Protein AF-X1UH80-F1 (afdb_monomer_lite)

Organism: NCBI:txid412755

pLDDT: mean 83.77, std 12.21, range [44.0, 94.94]

Foldseek 3Di:
DVCCVPCPPQVVVVVVVLVVVLVVLLVVLLVCLLVVLLQVLLVCVVVVVVVVNVVSLVVSLVSLLVSLVVSLVVQLVCLVVVCVVVVDLDPSVVSNVSSVVSNVVSNLSSVLSSCNSVVVVVVSVVSVVVVVVVVVVVVVVCVPDCVVVVVVVVSVVD

Sequence (158 aa):
MILTRRLGLQQWGIYSQILWLVGIAGIFLSFG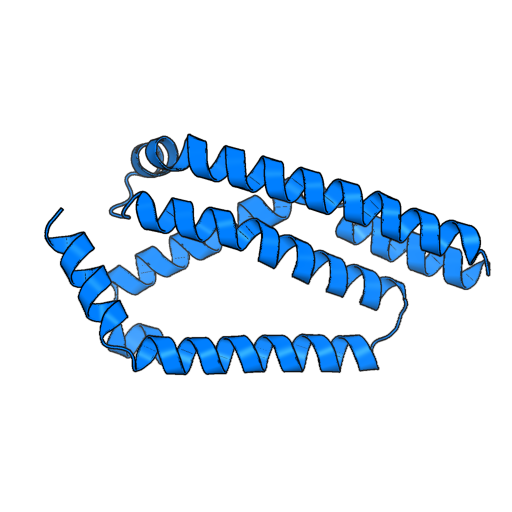LTYGTARYLAQYIGENQQSELRKTIIFTGSIQLICSIIGAIIFFSLSSSLVHWFHWHISTQLIRIAGLGIVSFSLYQFSIYVLRGLQLFKLLAAYSGIYSAAILVIAIICINWPLVELLLILTYIA

Structure (mmCIF, N/CA/C/O backbone):
data_AF-X1UH80-F1
#
_entry.id   AF-X1UH80-F1
#
loop_
_atom_site.group_PDB
_atom_site.id
_atom_site.type_symbol
_atom_site.label_atom_id
_atom_site.label_alt_id
_atom_site.label_comp_id
_atom_site.label_asym_id
_atom_site.label_entity_id
_atom_site.label_seq_id
_atom_site.pdbx_PDB_ins_code
_atom_site.Cartn_x
_atom_site.Cartn_y
_atom_site.Cartn_z
_atom_site.occupancy
_atom_site.B_iso_or_equiv
_atom_site.auth_seq_id
_atom_site.auth_comp_id
_atom_site.auth_asym_id
_atom_site.auth_atom_id
_atom_site.pdbx_PDB_model_num
ATOM 1 N N . MET A 1 1 ? 5.175 -18.439 -12.574 1.00 47.53 1 MET A N 1
ATOM 2 C CA . MET A 1 1 ? 5.645 -19.315 -13.673 1.00 47.53 1 MET A CA 1
ATOM 3 C C . MET A 1 1 ? 5.108 -18.942 -15.060 1.00 47.53 1 MET A C 1
ATOM 5 O O . MET A 1 1 ? 5.835 -19.131 -16.027 1.00 47.53 1 MET A O 1
ATOM 9 N N . ILE A 1 2 ? 3.889 -18.395 -15.199 1.00 57.44 2 ILE A N 1
ATOM 10 C CA . ILE A 1 2 ? 3.353 -17.959 -16.510 1.00 57.44 2 ILE A CA 1
ATOM 11 C C . ILE A 1 2 ? 4.105 -16.723 -17.051 1.00 57.44 2 ILE A C 1
ATOM 13 O O . ILE A 1 2 ? 4.533 -16.724 -18.200 1.00 57.44 2 ILE A O 1
ATOM 17 N N . LEU A 1 3 ? 4.365 -15.718 -16.202 1.00 54.56 3 LEU A N 1
ATOM 18 C CA . LEU A 1 3 ? 5.113 -14.497 -16.559 1.00 54.56 3 LEU A CA 1
ATOM 19 C C . LEU A 1 3 ? 6.571 -14.772 -16.972 1.00 54.56 3 LEU A C 1
ATOM 21 O O . LEU A 1 3 ? 7.028 -14.261 -17.988 1.00 54.56 3 LEU A O 1
ATOM 25 N N . THR A 1 4 ? 7.275 -15.652 -16.253 1.00 57.75 4 THR A N 1
ATOM 26 C CA . THR A 1 4 ? 8.662 -16.058 -16.560 1.00 57.75 4 THR A CA 1
ATOM 27 C C . THR A 1 4 ? 8.810 -16.763 -17.909 1.00 57.75 4 THR A C 1
ATOM 29 O O . THR A 1 4 ? 9.882 -16.715 -18.500 1.00 57.75 4 THR A O 1
ATOM 32 N N . ARG A 1 5 ? 7.747 -17.411 -18.411 1.00 59.00 5 ARG A N 1
ATOM 33 C CA . ARG A 1 5 ? 7.761 -18.094 -19.715 1.00 59.00 5 ARG A CA 1
ATOM 34 C C . ARG A 1 5 ? 7.640 -17.140 -20.906 1.00 59.00 5 ARG A C 1
ATOM 36 O O . ARG A 1 5 ? 8.076 -17.516 -21.985 1.00 59.00 5 ARG A O 1
ATOM 43 N N . ARG A 1 6 ? 7.049 -15.950 -20.732 1.00 63.56 6 ARG A N 1
ATOM 44 C CA . ARG A 1 6 ? 6.857 -14.969 -21.820 1.00 63.56 6 ARG A CA 1
ATOM 45 C C . ARG A 1 6 ? 7.820 -13.785 -21.773 1.00 63.56 6 ARG A C 1
ATOM 47 O O . ARG A 1 6 ? 8.263 -13.347 -22.821 1.00 63.56 6 ARG A O 1
ATOM 54 N N . LEU A 1 7 ? 8.155 -13.288 -20.583 1.00 63.31 7 LEU A N 1
ATOM 55 C CA . LEU A 1 7 ? 8.991 -12.091 -20.415 1.00 63.31 7 LEU A CA 1
ATOM 56 C C . LEU A 1 7 ? 10.506 -12.385 -20.540 1.00 63.31 7 LEU A C 1
ATOM 58 O O . LEU A 1 7 ? 11.334 -11.488 -20.660 1.00 63.31 7 LEU A O 1
ATOM 62 N N . GLY A 1 8 ? 10.912 -13.656 -20.506 1.00 70.25 8 GLY A N 1
ATOM 63 C CA . GLY A 1 8 ? 12.329 -14.015 -20.421 1.00 70.25 8 GLY A CA 1
ATOM 64 C C . GLY A 1 8 ? 12.957 -13.632 -19.070 1.00 70.25 8 GLY A C 1
ATOM 65 O O . GLY A 1 8 ? 12.375 -12.927 -18.241 1.00 70.25 8 GLY A O 1
ATOM 66 N N . LEU A 1 9 ? 14.164 -14.142 -18.812 1.00 73.12 9 LEU A N 1
ATOM 67 C CA . LEU A 1 9 ? 14.850 -13.992 -17.518 1.00 73.12 9 LEU A CA 1
ATOM 68 C C . LEU A 1 9 ? 15.133 -12.526 -17.148 1.00 73.12 9 LEU A C 1
ATOM 70 O O . LEU A 1 9 ? 15.008 -12.149 -15.985 1.00 73.12 9 LEU A O 1
ATOM 74 N N . GLN A 1 10 ? 15.471 -11.694 -18.133 1.00 73.25 10 GLN A N 1
ATOM 75 C CA . GLN A 1 10 ? 15.899 -10.313 -17.906 1.00 73.25 10 GLN A CA 1
ATOM 76 C C . GLN A 1 10 ? 14.746 -9.403 -17.453 1.00 73.25 10 GLN A C 1
ATOM 78 O O . GLN A 1 10 ? 14.875 -8.675 -16.471 1.00 73.25 10 GLN A O 1
ATOM 83 N N . GLN A 1 11 ? 13.585 -9.490 -18.104 1.00 72.62 11 GLN A N 1
ATOM 84 C CA . GLN A 1 11 ? 12.416 -8.669 -17.762 1.00 72.62 11 GLN A CA 1
ATOM 85 C C . GLN A 1 11 ? 11.766 -9.126 -16.448 1.00 72.62 11 GLN A C 1
ATOM 87 O O . GLN A 1 11 ? 11.259 -8.305 -15.683 1.00 72.62 11 GLN A O 1
ATOM 92 N N . TRP A 1 12 ? 11.829 -10.427 -16.139 1.00 76.38 12 TRP A N 1
ATOM 93 C CA . TRP A 1 12 ? 11.442 -10.926 -14.819 1.00 76.38 12 TRP A CA 1
ATOM 94 C C . TRP A 1 12 ? 12.323 -10.340 -13.706 1.00 76.38 12 TRP A C 1
ATOM 96 O O . TRP A 1 12 ? 11.804 -9.938 -12.663 1.00 76.38 12 TRP A O 1
ATOM 106 N N . GLY A 1 13 ? 13.634 -10.230 -13.951 1.00 79.69 13 GLY A N 1
ATOM 107 C CA . GLY A 1 13 ? 14.572 -9.557 -13.051 1.00 79.69 13 GLY A CA 1
ATOM 108 C C . GLY A 1 13 ? 14.144 -8.119 -12.752 1.00 79.69 13 GLY A C 1
ATOM 109 O O . GLY A 1 13 ? 13.946 -7.773 -11.588 1.00 79.69 13 GLY A O 1
ATOM 110 N N . ILE A 1 14 ? 13.885 -7.328 -13.796 1.00 80.25 14 ILE A N 1
ATOM 111 C CA . ILE A 1 14 ? 13.414 -5.936 -13.685 1.00 80.25 14 ILE A CA 1
ATOM 112 C C . ILE A 1 14 ? 12.118 -5.839 -12.869 1.00 80.25 14 ILE A C 1
ATOM 114 O O . ILE A 1 14 ? 12.017 -5.042 -11.936 1.00 80.25 14 ILE A O 1
ATOM 118 N N . TYR A 1 15 ? 11.130 -6.681 -13.177 1.00 80.44 15 TYR A N 1
ATOM 119 C CA . TYR A 1 15 ? 9.860 -6.701 -12.452 1.00 80.44 15 TYR A CA 1
ATOM 120 C C . TYR A 1 15 ? 10.050 -7.003 -10.958 1.00 80.44 15 TYR A C 1
ATOM 122 O O . TYR A 1 15 ? 9.491 -6.315 -10.103 1.00 80.44 15 TYR A O 1
ATOM 130 N N . SER A 1 16 ? 10.872 -8.005 -10.634 1.00 83.62 16 SER A N 1
ATOM 131 C CA . SER A 1 16 ? 11.148 -8.387 -9.246 1.00 83.62 16 SER A CA 1
ATOM 132 C C . SER A 1 16 ? 11.851 -7.277 -8.454 1.00 83.62 16 SER A C 1
ATOM 134 O O . SER A 1 16 ? 11.513 -7.052 -7.292 1.00 83.62 16 SER A O 1
ATOM 136 N N . GLN A 1 17 ? 12.761 -6.533 -9.094 1.00 84.94 17 GLN A N 1
ATOM 137 C CA . GLN A 1 17 ? 13.454 -5.392 -8.492 1.00 84.94 17 GLN A CA 1
ATOM 138 C C . GLN A 1 17 ? 12.475 -4.263 -8.163 1.00 84.94 17 GLN A C 1
ATOM 140 O O . GLN A 1 17 ? 12.488 -3.747 -7.046 1.00 84.94 17 GLN A O 1
ATOM 145 N N . ILE A 1 18 ? 11.573 -3.934 -9.095 1.00 84.56 18 ILE A N 1
ATOM 146 C CA . ILE A 1 18 ? 10.525 -2.928 -8.878 1.00 84.56 18 ILE A CA 1
ATOM 147 C C . ILE A 1 18 ? 9.603 -3.348 -7.729 1.00 84.56 18 ILE A C 1
ATOM 149 O O . ILE A 1 18 ? 9.328 -2.539 -6.845 1.00 84.56 18 ILE A O 1
ATOM 153 N N . LEU A 1 19 ? 9.151 -4.608 -7.702 1.00 84.62 19 LEU A N 1
ATOM 154 C CA . LEU A 1 19 ? 8.307 -5.116 -6.617 1.00 84.62 19 LEU A CA 1
ATOM 155 C C . LEU A 1 19 ? 8.989 -5.013 -5.254 1.00 84.62 19 LEU A C 1
ATOM 157 O O . LEU A 1 19 ? 8.361 -4.590 -4.285 1.00 84.62 19 LEU A O 1
ATOM 161 N N . TRP A 1 20 ? 10.260 -5.403 -5.174 1.00 87.94 20 TRP A N 1
ATOM 162 C CA . TRP A 1 20 ? 11.027 -5.340 -3.934 1.00 87.94 20 TRP A CA 1
ATOM 163 C C . TRP A 1 20 ? 11.146 -3.904 -3.426 1.00 87.94 20 TRP A C 1
ATOM 165 O O . TRP A 1 20 ? 10.887 -3.620 -2.257 1.00 87.94 20 TRP A O 1
ATOM 175 N N . LEU A 1 21 ? 11.456 -2.985 -4.332 1.00 87.25 21 LEU A N 1
ATOM 176 C CA . LEU A 1 21 ? 11.612 -1.573 -4.038 1.00 87.25 21 LEU A CA 1
ATOM 177 C C . LEU A 1 21 ? 10.287 -0.913 -3.610 1.00 87.25 21 LEU A C 1
ATOM 179 O O . LEU A 1 21 ? 10.266 -0.178 -2.623 1.00 87.25 21 LEU A O 1
ATOM 183 N N . VAL A 1 22 ? 9.169 -1.239 -4.268 1.00 86.31 22 VAL A N 1
ATOM 184 C CA . VAL A 1 22 ? 7.824 -0.808 -3.842 1.00 86.31 22 VAL A CA 1
ATOM 185 C C . VAL A 1 22 ? 7.471 -1.405 -2.478 1.00 86.31 22 VAL A C 1
ATOM 187 O O . VAL A 1 22 ? 6.910 -0.711 -1.632 1.00 86.31 22 VAL A O 1
ATOM 190 N N . GLY A 1 23 ? 7.823 -2.670 -2.238 1.00 85.56 23 GLY A N 1
ATOM 191 C CA . GLY A 1 23 ? 7.592 -3.351 -0.965 1.00 85.56 23 GLY A CA 1
ATOM 192 C C . GLY A 1 23 ? 8.325 -2.679 0.195 1.00 85.56 23 GLY A C 1
ATOM 193 O O . GLY A 1 23 ? 7.710 -2.374 1.216 1.00 85.56 23 GLY A O 1
ATOM 194 N N . ILE A 1 24 ? 9.614 -2.381 0.019 1.00 87.19 24 ILE A N 1
ATOM 195 C CA . ILE A 1 24 ? 10.415 -1.663 1.017 1.00 87.19 24 ILE A CA 1
ATOM 196 C C . ILE A 1 24 ? 9.858 -0.267 1.255 1.00 87.19 24 ILE A C 1
ATOM 198 O O . ILE A 1 24 ? 9.630 0.101 2.407 1.00 87.19 24 ILE A O 1
ATOM 202 N N . ALA A 1 25 ? 9.580 0.487 0.189 1.00 86.56 25 ALA A N 1
ATOM 203 C CA . ALA A 1 25 ? 8.985 1.811 0.316 1.00 86.56 25 ALA A CA 1
ATOM 204 C C . ALA A 1 25 ? 7.662 1.748 1.093 1.00 86.56 25 ALA A C 1
ATOM 206 O O . ALA A 1 25 ? 7.456 2.525 2.018 1.00 86.56 25 ALA A O 1
ATOM 207 N N . GLY A 1 26 ? 6.798 0.776 0.793 1.00 82.88 26 GLY A N 1
ATOM 208 C CA . GLY A 1 26 ? 5.535 0.575 1.503 1.00 82.88 26 GLY A CA 1
ATOM 209 C C . GLY A 1 26 ? 5.709 0.298 3.000 1.00 82.88 26 GLY A C 1
ATOM 210 O O . GLY A 1 26 ? 4.959 0.846 3.812 1.00 82.88 26 GLY A O 1
ATOM 211 N N . ILE A 1 27 ? 6.709 -0.505 3.382 1.00 84.50 27 ILE A N 1
ATOM 212 C CA . ILE A 1 27 ? 7.018 -0.795 4.792 1.00 84.50 27 ILE A CA 1
ATOM 213 C C . ILE A 1 27 ? 7.486 0.474 5.510 1.00 84.50 27 ILE A C 1
ATOM 215 O O . ILE A 1 27 ? 6.941 0.810 6.563 1.00 84.50 27 ILE A O 1
ATOM 219 N N . PHE A 1 28 ? 8.449 1.196 4.930 1.00 86.31 28 PHE A N 1
ATOM 220 C CA . PHE A 1 28 ? 8.987 2.421 5.526 1.0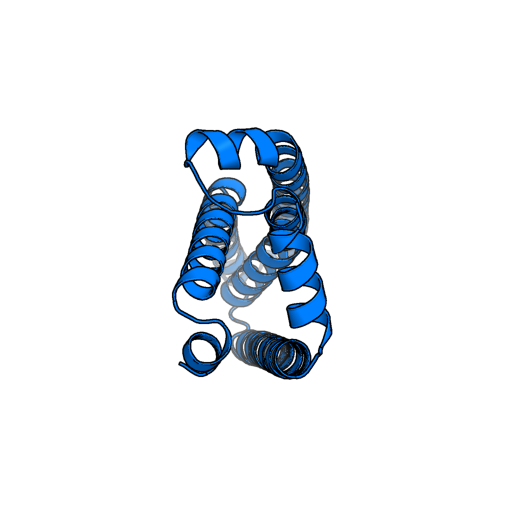0 86.31 28 PHE A CA 1
ATOM 221 C C . PHE A 1 28 ? 7.926 3.512 5.646 1.00 86.31 28 PHE A C 1
ATOM 223 O O . PHE A 1 28 ? 7.780 4.104 6.709 1.00 86.31 28 PHE A O 1
ATOM 230 N N . LEU A 1 29 ? 7.135 3.736 4.596 1.00 84.12 29 LEU A N 1
ATOM 231 C CA . LEU A 1 29 ? 6.114 4.785 4.575 1.00 84.12 29 LEU A CA 1
ATOM 232 C C . LEU A 1 29 ? 4.962 4.527 5.540 1.00 84.12 29 LEU A C 1
ATOM 234 O O . LEU A 1 29 ? 4.315 5.472 5.981 1.00 84.12 29 LEU A O 1
ATOM 238 N N . SER A 1 30 ? 4.710 3.265 5.883 1.00 80.50 30 SER A N 1
ATOM 239 C CA . SER A 1 30 ? 3.667 2.923 6.845 1.00 80.50 30 SER A CA 1
ATOM 240 C C . SER A 1 30 ? 4.107 3.131 8.296 1.00 80.50 30 SER A C 1
ATOM 242 O O . SER A 1 30 ? 3.239 3.150 9.160 1.00 80.50 30 SER A O 1
ATOM 244 N N . PHE A 1 31 ? 5.411 3.249 8.600 1.00 83.12 31 PHE A N 1
ATOM 245 C CA . PHE A 1 31 ? 5.959 3.478 9.956 1.00 83.12 31 PHE A CA 1
ATOM 246 C C . PHE A 1 31 ? 5.320 2.625 11.081 1.00 83.12 31 PHE A C 1
ATOM 248 O O . PHE A 1 31 ? 5.211 3.050 12.227 1.00 83.12 31 PHE A O 1
ATOM 255 N N . GLY A 1 32 ? 4.840 1.415 10.768 1.00 83.50 32 GLY A N 1
ATOM 256 C CA . GLY A 1 32 ? 4.108 0.568 11.720 1.00 83.50 32 GLY A CA 1
ATOM 257 C C . GLY A 1 32 ? 2.709 1.068 12.125 1.00 83.50 32 GLY A C 1
ATOM 258 O O . GLY A 1 32 ? 2.043 0.397 12.917 1.00 83.50 32 GLY A O 1
ATOM 259 N N . LEU A 1 33 ? 2.219 2.182 11.564 1.00 87.50 33 LEU A N 1
ATOM 260 C CA . LEU A 1 33 ? 0.887 2.747 11.821 1.00 87.50 33 LEU A CA 1
ATOM 261 C C . LEU A 1 33 ? -0.222 1.734 11.560 1.00 87.50 33 LEU A C 1
ATOM 263 O O . LEU A 1 33 ? -1.183 1.666 12.320 1.00 87.50 33 LEU A O 1
ATOM 267 N N . THR A 1 34 ? -0.083 0.909 10.527 1.00 87.94 34 THR A N 1
ATOM 268 C CA . THR A 1 34 ? -1.036 -0.154 10.191 1.00 87.94 34 THR A CA 1
ATOM 269 C C . THR A 1 34 ? -1.203 -1.173 11.320 1.00 87.94 34 THR A C 1
ATOM 271 O O . THR A 1 34 ? -2.330 -1.503 11.692 1.00 87.94 34 THR A O 1
ATOM 274 N N . TYR A 1 35 ? -0.101 -1.620 11.926 1.00 88.69 35 TYR A N 1
ATOM 275 C CA . TYR A 1 35 ? -0.130 -2.547 13.061 1.00 88.69 35 TYR A CA 1
ATOM 276 C C . TYR A 1 35 ? -0.663 -1.884 14.334 1.00 88.69 35 TYR A C 1
ATOM 278 O O . TYR A 1 35 ? -1.489 -2.476 15.032 1.00 88.69 35 TYR A O 1
ATOM 286 N N . GLY A 1 36 ? -0.235 -0.648 14.614 1.00 91.12 36 GLY A N 1
ATOM 287 C CA . GLY A 1 36 ? -0.738 0.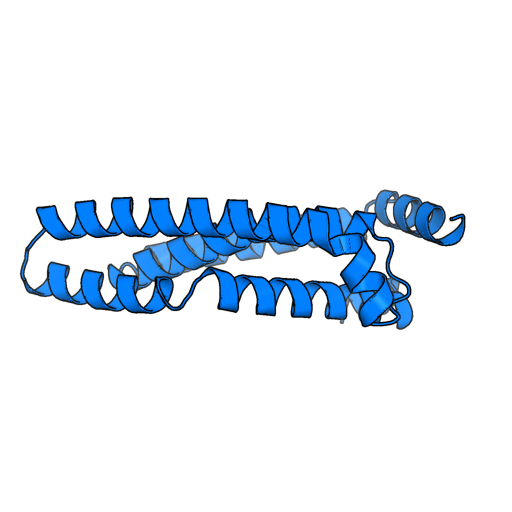127 15.749 1.00 91.12 36 GLY A CA 1
ATOM 288 C C . GLY A 1 36 ? -2.246 0.349 15.656 1.00 91.12 36 GLY A C 1
ATOM 289 O O . GLY A 1 36 ? -2.975 0.057 16.600 1.00 91.12 36 GLY A O 1
ATOM 290 N N . THR A 1 37 ? -2.727 0.763 14.483 1.00 92.06 37 THR A N 1
ATOM 291 C CA . THR A 1 37 ? -4.153 0.977 14.206 1.00 92.06 37 THR A CA 1
ATOM 292 C C . THR A 1 37 ? -4.949 -0.299 14.444 1.00 92.06 37 THR A C 1
ATOM 294 O O . THR A 1 37 ? -5.921 -0.271 15.188 1.00 92.06 37 THR A O 1
ATOM 297 N N . ALA A 1 38 ? -4.519 -1.442 13.899 1.00 93.19 38 ALA A N 1
ATOM 298 C CA . ALA A 1 38 ? -5.224 -2.707 14.106 1.00 93.19 38 ALA A CA 1
ATOM 299 C C . ALA A 1 38 ? -5.340 -3.086 15.597 1.00 93.19 38 ALA A C 1
ATOM 301 O O . ALA A 1 38 ? -6.396 -3.547 16.031 1.00 93.19 38 ALA A O 1
ATOM 302 N N . ARG A 1 39 ? -4.281 -2.851 16.387 1.00 93.56 39 ARG A N 1
ATOM 303 C CA . ARG A 1 39 ? -4.268 -3.110 17.835 1.00 93.56 39 ARG A CA 1
ATOM 304 C C . ARG A 1 39 ? -5.213 -2.182 18.601 1.00 93.56 39 ARG A C 1
ATOM 306 O O . ARG A 1 39 ? -6.015 -2.672 19.390 1.00 93.56 39 ARG A O 1
ATOM 313 N N . TYR A 1 40 ? -5.131 -0.871 18.370 1.00 93.62 40 TYR A N 1
ATOM 314 C CA . TYR A 1 40 ? -5.988 0.101 19.057 1.00 93.62 40 TYR A CA 1
ATOM 315 C C . TYR A 1 40 ? -7.460 -0.061 18.672 1.00 93.62 40 TYR A C 1
ATOM 317 O O . TYR A 1 40 ? -8.323 0.019 19.539 1.00 93.62 40 TYR A O 1
ATOM 325 N N . LEU A 1 41 ? -7.762 -0.373 17.408 1.00 93.88 41 LEU A N 1
ATOM 326 C CA . LEU A 1 41 ? -9.135 -0.663 16.990 1.00 93.88 41 LEU A CA 1
ATOM 327 C C . LEU A 1 41 ? -9.711 -1.870 17.731 1.00 93.88 41 LEU A C 1
ATOM 329 O O . LEU A 1 41 ? -10.816 -1.774 18.256 1.00 93.88 41 LEU A O 1
ATOM 333 N N . ALA A 1 42 ? -8.959 -2.968 17.834 1.00 92.38 42 ALA A N 1
ATOM 334 C CA . ALA A 1 42 ? -9.405 -4.141 18.582 1.00 92.38 42 ALA A CA 1
ATOM 335 C C . ALA A 1 42 ? -9.662 -3.817 20.068 1.00 92.38 42 ALA A C 1
ATOM 337 O O . ALA A 1 42 ? -10.634 -4.306 20.642 1.00 92.38 42 ALA A O 1
ATOM 338 N N . GLN A 1 43 ? -8.834 -2.957 20.676 1.00 93.56 43 GLN A N 1
ATOM 339 C CA . GLN A 1 43 ? -9.029 -2.489 22.052 1.00 93.56 43 GLN A CA 1
ATOM 340 C C . GLN A 1 43 ? -10.303 -1.642 22.202 1.00 93.56 43 GLN A C 1
ATOM 342 O O . GLN A 1 43 ? -11.131 -1.940 23.061 1.00 93.56 43 GLN A O 1
ATOM 347 N N . TYR A 1 44 ? -10.507 -0.634 21.347 1.00 93.50 44 TYR A N 1
ATOM 348 C CA . TYR A 1 44 ? -11.686 0.240 21.418 1.00 93.50 44 TYR A CA 1
ATOM 349 C C . TYR A 1 44 ? -13.005 -0.502 21.182 1.00 93.50 44 TYR A C 1
ATOM 351 O O . TYR A 1 44 ? -14.031 -0.117 21.745 1.00 93.50 44 TYR A O 1
ATOM 359 N N . ILE A 1 45 ? -12.986 -1.580 20.391 1.00 93.25 45 ILE A N 1
ATOM 360 C CA . ILE A 1 45 ? -14.136 -2.482 20.243 1.00 93.25 45 ILE A CA 1
ATOM 361 C C . ILE A 1 45 ? -14.439 -3.187 21.565 1.00 93.25 45 ILE A C 1
ATOM 363 O O . ILE A 1 45 ? -15.595 -3.210 21.980 1.00 93.25 45 ILE A O 1
ATOM 367 N N . GLY A 1 46 ? -13.418 -3.724 22.242 1.00 92.25 46 GLY A N 1
ATOM 368 C CA . GLY A 1 46 ? -13.581 -4.383 23.542 1.00 92.25 46 GLY A CA 1
ATOM 369 C C . GLY A 1 46 ? -14.097 -3.444 24.638 1.00 92.25 46 GLY A C 1
ATOM 370 O O . GLY A 1 46 ? -14.869 -3.864 25.495 1.00 92.25 46 GLY A O 1
ATOM 371 N N . GLU A 1 47 ? -13.722 -2.165 24.577 1.00 94.56 47 GLU A N 1
ATOM 372 C CA . GLU A 1 47 ? -14.136 -1.126 25.531 1.00 94.56 47 GLU A CA 1
ATOM 373 C C . GLU A 1 47 ? -15.447 -0.406 25.139 1.00 94.56 47 GLU A C 1
ATOM 375 O O . GLU A 1 47 ? -15.876 0.509 25.840 1.00 94.56 47 GLU A O 1
ATOM 380 N N . ASN A 1 48 ? -16.106 -0.795 24.037 1.00 91.62 48 ASN A N 1
ATOM 381 C CA . ASN A 1 48 ? -17.321 -0.157 23.496 1.00 91.62 48 ASN A CA 1
ATOM 382 C C . ASN A 1 48 ? -17.194 1.357 23.198 1.00 91.62 48 ASN A C 1
ATOM 384 O O . ASN A 1 48 ? -18.193 2.079 23.129 1.00 91.62 48 ASN A O 1
ATOM 388 N N . GLN A 1 49 ? -15.982 1.857 22.943 1.00 93.88 49 GLN A N 1
ATOM 389 C CA . GLN A 1 49 ? -15.714 3.274 22.659 1.00 93.88 49 GLN A CA 1
ATOM 390 C C . GLN A 1 49 ? -15.848 3.595 21.161 1.00 93.88 49 GLN A C 1
ATOM 392 O O . GLN A 1 49 ? -14.881 3.907 20.463 1.00 93.88 49 GLN A O 1
ATOM 397 N N . GLN A 1 50 ? -17.079 3.541 20.648 1.00 90.12 50 GLN A N 1
ATOM 398 C CA . GLN A 1 50 ? -17.373 3.739 19.218 1.00 90.12 50 GLN A CA 1
ATOM 399 C C . GLN A 1 50 ? -16.938 5.118 18.679 1.00 90.12 50 GLN A C 1
ATOM 401 O O . GLN A 1 50 ? -16.563 5.243 17.510 1.00 90.12 50 GLN A O 1
ATOM 406 N N . SER A 1 51 ? -16.963 6.161 19.518 1.00 92.50 51 SER A N 1
ATOM 407 C CA . SER A 1 51 ? -16.522 7.506 19.127 1.00 92.50 51 SER A CA 1
ATOM 408 C C . SER A 1 51 ? -15.025 7.558 18.833 1.00 92.50 51 SER A C 1
ATOM 410 O O . SER A 1 51 ? -14.619 8.140 17.826 1.00 92.50 51 SER A O 1
ATOM 412 N N . GLU A 1 52 ? -14.214 6.933 19.686 1.00 92.69 52 GLU A N 1
ATOM 413 C CA . GLU A 1 52 ? -12.758 6.916 19.548 1.00 92.69 52 GLU A CA 1
ATOM 414 C C . GLU A 1 52 ? -12.339 6.029 18.381 1.00 92.69 52 GLU A C 1
ATOM 416 O O . GLU A 1 52 ? -11.523 6.447 17.565 1.00 92.69 52 GLU A O 1
ATOM 421 N N . LEU A 1 53 ? -13.016 4.895 18.185 1.00 92.31 53 LEU A N 1
ATOM 422 C CA . LEU A 1 53 ? -12.808 4.022 17.033 1.00 92.31 53 LEU A CA 1
ATOM 423 C C . LEU A 1 53 ? -12.887 4.781 15.699 1.00 92.31 53 LEU A C 1
ATOM 425 O O . LEU A 1 53 ? -11.966 4.711 14.881 1.00 92.31 53 LEU A O 1
ATOM 429 N N . ARG A 1 54 ? -13.958 5.556 15.477 1.00 92.75 54 ARG A N 1
ATOM 430 C CA . ARG A 1 54 ? -14.129 6.314 14.226 1.00 92.75 54 ARG A CA 1
ATOM 431 C C . ARG A 1 54 ? -13.069 7.405 14.072 1.00 92.75 54 ARG A C 1
ATOM 433 O O . ARG A 1 54 ? -12.550 7.589 12.970 1.00 92.75 54 ARG A O 1
ATOM 440 N N . LYS A 1 55 ? -12.735 8.111 15.157 1.00 94.00 55 LYS A N 1
ATOM 441 C CA . LYS A 1 55 ? -11.682 9.139 15.150 1.00 94.00 55 LYS A CA 1
ATOM 442 C C . LYS A 1 55 ? -10.327 8.532 14.801 1.00 94.00 55 LYS A C 1
ATOM 444 O O . LYS A 1 55 ? -9.640 9.072 13.938 1.00 94.00 55 LYS A O 1
ATOM 449 N N . THR A 1 56 ? -9.974 7.391 15.392 1.00 94.06 56 THR A N 1
ATOM 450 C CA . THR A 1 56 ? -8.715 6.694 15.115 1.00 94.06 56 THR A CA 1
ATOM 451 C C . THR A 1 56 ? -8.627 6.269 13.655 1.00 94.06 56 THR A C 1
ATOM 453 O O . THR A 1 56 ? -7.600 6.527 13.033 1.00 94.06 56 THR A O 1
ATOM 456 N N . ILE A 1 57 ? -9.684 5.690 13.069 1.00 94.19 57 ILE A N 1
ATOM 457 C CA . ILE A 1 57 ? -9.684 5.292 11.646 1.00 94.19 57 ILE A CA 1
ATOM 458 C C . ILE A 1 57 ? -9.448 6.502 10.736 1.00 94.19 57 ILE A C 1
ATOM 460 O O . ILE A 1 57 ? -8.603 6.444 9.845 1.00 94.19 57 ILE A O 1
ATOM 464 N N . ILE A 1 58 ? -10.171 7.605 10.958 1.00 94.94 58 ILE A N 1
ATOM 465 C CA . ILE A 1 58 ? -10.055 8.807 10.118 1.00 94.94 58 ILE A CA 1
ATOM 466 C C . ILE A 1 58 ? -8.671 9.443 10.269 1.00 94.94 58 ILE A C 1
ATOM 468 O O . ILE A 1 58 ? -8.047 9.805 9.272 1.00 94.94 58 ILE A O 1
ATOM 472 N N . PHE A 1 59 ? -8.174 9.556 11.501 1.00 94.81 59 PHE A N 1
ATOM 473 C CA . PHE A 1 59 ? -6.879 10.163 11.793 1.00 94.81 59 PHE A CA 1
ATOM 474 C C . PHE A 1 59 ? -5.725 9.349 11.200 1.00 94.81 59 PHE A C 1
ATOM 476 O O . PHE A 1 59 ? -4.924 9.875 10.428 1.00 94.81 59 PHE A O 1
ATOM 483 N N . THR A 1 60 ? -5.677 8.048 11.494 1.00 94.25 60 THR A N 1
ATOM 484 C CA . THR A 1 60 ? -4.629 7.147 10.988 1.00 94.25 60 THR A CA 1
ATOM 485 C C . THR A 1 60 ? -4.699 6.997 9.472 1.00 94.25 60 THR A C 1
ATOM 487 O O . THR A 1 60 ? -3.661 7.026 8.817 1.00 94.25 60 THR A O 1
ATOM 490 N N . GLY A 1 61 ? -5.902 6.937 8.894 1.00 93.12 61 GLY A N 1
ATOM 491 C CA . GLY A 1 61 ? -6.091 6.900 7.446 1.00 93.12 61 GLY A CA 1
ATOM 492 C C . GLY A 1 61 ? -5.630 8.182 6.752 1.00 93.12 61 GLY A C 1
ATOM 493 O O . GLY A 1 61 ? -4.982 8.111 5.711 1.00 93.12 61 GLY A O 1
ATOM 494 N N . SER A 1 62 ? -5.890 9.350 7.347 1.00 94.44 62 SER A N 1
ATOM 495 C CA . SER A 1 62 ? -5.417 10.636 6.812 1.00 94.44 62 SER A CA 1
ATOM 496 C C . SER A 1 62 ? -3.893 10.730 6.849 1.00 94.44 62 SER A C 1
ATOM 498 O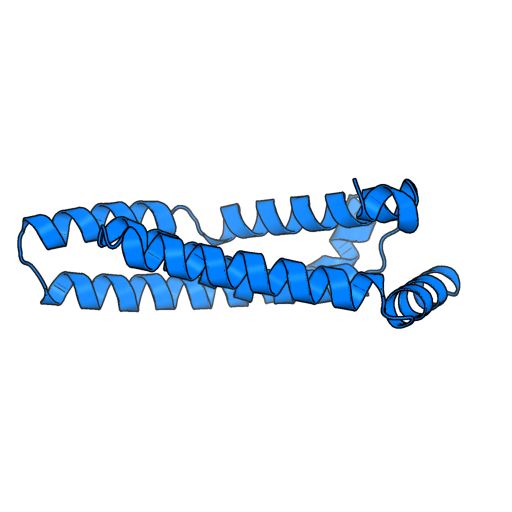 O . SER A 1 62 ? -3.282 11.111 5.852 1.00 94.44 62 SER A O 1
ATOM 500 N N . ILE A 1 63 ? -3.268 10.324 7.960 1.00 93.75 63 ILE A N 1
ATOM 501 C CA . ILE A 1 63 ? -1.804 10.272 8.067 1.00 93.75 63 ILE A CA 1
ATOM 502 C C . ILE A 1 63 ? -1.232 9.301 7.037 1.00 93.75 63 ILE A C 1
ATOM 504 O O . ILE A 1 63 ? -0.326 9.675 6.302 1.00 93.75 63 ILE A O 1
ATOM 508 N N . GLN A 1 64 ? -1.786 8.090 6.926 1.00 92.94 64 GLN A N 1
ATOM 509 C CA . GLN A 1 64 ? -1.324 7.099 5.956 1.00 92.94 64 GLN A CA 1
ATOM 510 C C . GLN A 1 64 ? -1.413 7.631 4.521 1.00 92.94 64 GLN A C 1
ATOM 512 O O . GLN A 1 64 ? -0.491 7.433 3.730 1.00 92.94 64 GLN A O 1
ATOM 517 N N . LEU A 1 65 ? -2.502 8.325 4.182 1.00 92.75 65 LEU A N 1
ATOM 518 C CA . LEU A 1 65 ? -2.686 8.928 2.867 1.00 92.75 65 LEU A CA 1
ATOM 519 C C . LEU A 1 65 ? -1.627 10.005 2.609 1.00 92.75 65 LEU A C 1
ATOM 521 O O . LEU A 1 65 ? -0.944 9.942 1.587 1.00 92.75 65 LEU A O 1
ATOM 525 N N . ILE A 1 66 ? -1.415 10.924 3.554 1.00 94.19 66 ILE A N 1
ATOM 526 C CA . ILE A 1 66 ? -0.380 11.964 3.458 1.00 94.19 66 ILE A CA 1
ATOM 527 C C . ILE A 1 66 ? 1.012 11.333 3.312 1.00 94.19 66 ILE A C 1
ATOM 529 O O . ILE A 1 66 ? 1.738 11.669 2.378 1.00 94.19 66 ILE A O 1
ATOM 533 N N . CYS A 1 67 ? 1.364 10.369 4.167 1.00 92.19 67 CYS A N 1
ATOM 534 C CA . CYS A 1 67 ? 2.631 9.639 4.101 1.00 92.19 67 CYS A CA 1
ATOM 535 C C . CYS A 1 67 ? 2.805 8.926 2.758 1.00 92.19 67 CYS A C 1
ATOM 537 O O . CYS A 1 67 ? 3.891 8.955 2.187 1.00 92.19 67 CYS A O 1
ATOM 539 N N . SER A 1 68 ? 1.744 8.327 2.216 1.00 91.81 68 SER A N 1
ATOM 540 C CA . SER A 1 68 ? 1.807 7.641 0.926 1.00 91.81 68 SER A CA 1
ATOM 541 C C . SER A 1 68 ? 2.011 8.598 -0.250 1.00 91.81 68 SER A C 1
ATOM 543 O O . SER A 1 68 ? 2.800 8.291 -1.141 1.00 91.81 68 SER A O 1
ATOM 545 N N . ILE A 1 69 ? 1.378 9.778 -0.232 1.00 93.25 69 ILE A N 1
ATOM 546 C CA . ILE A 1 69 ? 1.565 10.818 -1.253 1.00 93.25 69 ILE A CA 1
ATOM 547 C C . ILE A 1 69 ? 2.981 11.386 -1.173 1.00 93.25 69 ILE A C 1
ATOM 549 O O . ILE A 1 69 ? 3.670 11.453 -2.189 1.00 93.25 69 ILE A O 1
ATOM 553 N N . ILE A 1 70 ? 3.442 11.744 0.029 1.00 92.94 70 ILE A N 1
ATOM 554 C CA . ILE A 1 70 ? 4.815 12.215 0.252 1.00 92.94 70 ILE A CA 1
ATOM 555 C C . ILE A 1 70 ? 5.807 11.154 -0.226 1.00 92.94 70 ILE A C 1
ATOM 557 O O . ILE A 1 70 ? 6.739 11.461 -0.965 1.00 92.94 70 ILE A O 1
ATOM 561 N N . GLY A 1 71 ? 5.567 9.894 0.131 1.00 90.94 71 GLY A N 1
ATOM 562 C CA . GLY A 1 71 ? 6.365 8.765 -0.311 1.00 90.94 71 GLY A CA 1
ATOM 563 C C . GLY A 1 71 ? 6.431 8.638 -1.824 1.00 90.94 71 GLY A C 1
ATOM 564 O O . GLY A 1 71 ? 7.523 8.503 -2.361 1.00 90.94 71 GLY A O 1
ATOM 565 N N . ALA A 1 72 ? 5.299 8.755 -2.518 1.00 92.00 72 ALA A N 1
ATOM 566 C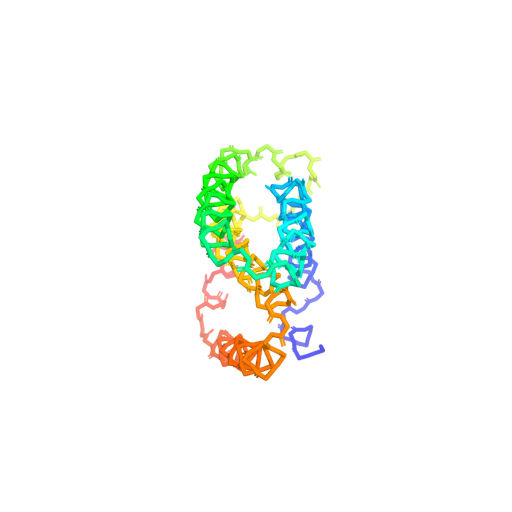 CA . ALA A 1 72 ? 5.252 8.731 -3.976 1.00 92.00 72 ALA A CA 1
ATOM 567 C C . ALA A 1 72 ? 6.006 9.912 -4.612 1.00 92.00 72 ALA A C 1
ATOM 569 O O . ALA A 1 72 ? 6.728 9.708 -5.585 1.00 92.00 72 ALA A O 1
ATOM 570 N N . ILE A 1 73 ? 5.906 11.124 -4.051 1.00 93.00 73 ILE A N 1
ATOM 571 C CA . ILE A 1 73 ? 6.643 12.313 -4.523 1.00 93.00 73 ILE A CA 1
ATOM 572 C C . ILE A 1 73 ? 8.155 12.130 -4.347 1.00 93.00 73 ILE A C 1
ATOM 574 O O . ILE A 1 73 ? 8.929 12.427 -5.262 1.00 93.00 73 ILE A O 1
ATOM 578 N N . ILE A 1 74 ? 8.575 11.612 -3.189 1.00 91.62 74 ILE A N 1
ATOM 579 C CA . ILE A 1 74 ? 9.975 11.280 -2.905 1.00 91.62 74 ILE A CA 1
ATOM 580 C C . ILE A 1 74 ? 10.458 10.223 -3.901 1.00 91.62 74 ILE A C 1
ATOM 582 O O . ILE A 1 74 ? 11.509 10.394 -4.517 1.00 91.62 74 ILE A O 1
ATOM 586 N N . PHE A 1 75 ? 9.660 9.176 -4.125 1.00 89.69 75 PHE A N 1
ATOM 587 C CA . PHE A 1 75 ? 9.972 8.107 -5.070 1.00 89.69 75 PHE A CA 1
ATOM 588 C C . PHE A 1 75 ? 10.127 8.614 -6.504 1.00 89.69 75 PHE A C 1
ATOM 590 O O . PHE A 1 75 ? 11.057 8.244 -7.220 1.00 89.69 75 PHE A O 1
ATOM 597 N N . PHE A 1 76 ? 9.219 9.493 -6.920 1.00 90.31 76 PHE A N 1
ATOM 598 C CA . PHE A 1 76 ? 9.229 10.099 -8.240 1.00 90.31 76 PHE A CA 1
ATOM 599 C C . PHE A 1 76 ? 10.467 10.980 -8.435 1.00 90.31 76 PHE A C 1
ATOM 601 O O . PHE A 1 76 ? 11.153 10.860 -9.453 1.00 90.31 76 PHE A O 1
ATOM 608 N N . SER A 1 77 ? 10.795 11.811 -7.445 1.00 91.56 77 SER A N 1
ATOM 609 C CA . SER A 1 77 ? 11.955 12.711 -7.482 1.00 91.56 77 SER A CA 1
ATOM 610 C C . SER A 1 77 ? 13.285 11.953 -7.460 1.00 91.56 77 SER A C 1
ATOM 612 O O . SER A 1 77 ? 14.195 12.282 -8.214 1.00 91.56 77 SER A O 1
ATOM 614 N N . LEU A 1 78 ? 13.384 10.892 -6.653 1.00 91.62 78 LEU A N 1
ATOM 615 C CA . LEU A 1 78 ? 14.588 10.062 -6.539 1.00 91.62 78 LEU A CA 1
ATOM 616 C C . LEU A 1 78 ? 14.711 9.001 -7.637 1.00 91.62 78 LEU A C 1
ATOM 618 O O . LEU A 1 78 ? 15.723 8.307 -7.679 1.00 91.62 78 LEU A O 1
ATOM 622 N N . SER A 1 79 ? 13.724 8.866 -8.529 1.00 89.12 79 SER A N 1
ATOM 623 C CA . SER A 1 79 ? 13.698 7.809 -9.549 1.00 89.12 79 SER A CA 1
ATOM 624 C C . SER A 1 79 ? 14.998 7.722 -10.357 1.00 89.12 79 SER A C 1
ATOM 626 O O . SER A 1 79 ? 15.558 6.637 -10.478 1.00 89.12 79 SER A O 1
ATOM 628 N N . SER A 1 80 ? 15.531 8.849 -10.836 1.00 88.00 80 SER A N 1
ATOM 629 C CA . SER A 1 80 ? 16.793 8.881 -11.590 1.00 88.00 80 SER A CA 1
ATOM 630 C C . SER A 1 80 ? 18.004 8.489 -10.734 1.00 88.00 80 SER A C 1
ATOM 632 O O . SER A 1 80 ? 18.864 7.732 -11.181 1.00 88.00 80 SER A O 1
ATOM 634 N N . SER A 1 81 ? 18.064 8.969 -9.488 1.00 90.62 81 SER A N 1
ATOM 635 C CA . SER A 1 81 ? 19.154 8.656 -8.557 1.00 90.62 81 SER A CA 1
ATOM 636 C C . SER A 1 81 ? 19.155 7.183 -8.153 1.00 90.62 81 SER A C 1
ATOM 638 O O . SER A 1 81 ? 20.219 6.588 -8.028 1.00 90.62 81 SER A O 1
ATOM 640 N N . LEU A 1 82 ? 17.973 6.579 -7.993 1.00 85.88 82 LEU A N 1
ATOM 641 C CA . LEU A 1 82 ? 17.823 5.158 -7.685 1.00 85.88 82 LEU A CA 1
ATOM 642 C C . LEU A 1 82 ? 18.350 4.278 -8.824 1.00 85.88 82 LEU A C 1
ATOM 644 O O . LEU A 1 82 ? 19.094 3.340 -8.554 1.00 85.88 82 LEU A O 1
ATOM 648 N N . VAL A 1 83 ? 18.037 4.604 -10.086 1.00 86.62 83 VAL A N 1
ATOM 649 C CA . VAL A 1 83 ? 18.581 3.872 -11.249 1.00 86.62 83 VAL A CA 1
ATOM 650 C C . VAL A 1 83 ? 20.109 3.891 -11.237 1.00 86.62 83 VAL A C 1
ATOM 652 O O . VAL A 1 83 ? 20.739 2.846 -11.393 1.00 86.62 83 VAL A O 1
ATOM 655 N N . HIS A 1 84 ? 20.700 5.066 -10.999 1.00 87.31 84 HIS A N 1
ATOM 656 C CA . HIS A 1 84 ? 22.151 5.230 -10.984 1.00 87.31 84 HIS A CA 1
ATOM 657 C C . HIS A 1 84 ? 22.810 4.517 -9.796 1.00 87.31 84 HIS A C 1
ATOM 659 O O . HIS A 1 84 ? 23.827 3.852 -9.958 1.00 87.31 84 HIS A O 1
ATOM 665 N N . TRP A 1 85 ? 22.236 4.621 -8.595 1.00 87.19 85 TRP A N 1
ATOM 666 C CA . TRP A 1 85 ? 22.831 4.042 -7.390 1.00 87.19 85 TRP A CA 1
ATOM 667 C C . TRP A 1 85 ? 22.837 2.511 -7.421 1.00 87.19 85 TRP A C 1
ATOM 669 O O . TRP A 1 85 ? 23.830 1.880 -7.056 1.00 87.19 85 TRP A O 1
ATOM 679 N N . PHE A 1 86 ? 21.755 1.913 -7.921 1.00 81.44 86 PHE A N 1
ATOM 680 C CA . PHE A 1 86 ? 21.624 0.464 -8.022 1.00 81.44 86 PHE A CA 1
ATOM 681 C C . PHE A 1 86 ? 22.166 -0.126 -9.336 1.00 81.44 86 PHE A C 1
ATOM 683 O O . PHE A 1 86 ? 22.120 -1.344 -9.507 1.00 81.44 86 PHE A O 1
ATOM 690 N N . HIS A 1 87 ? 22.706 0.706 -10.238 1.00 82.25 87 HIS A N 1
ATOM 691 C CA . HIS A 1 87 ? 23.224 0.299 -11.553 1.00 82.25 87 HIS A CA 1
ATOM 692 C C . HIS A 1 87 ? 22.217 -0.551 -12.347 1.00 82.25 87 HIS A C 1
ATOM 694 O O . HIS A 1 87 ? 22.558 -1.562 -12.960 1.00 82.25 87 HIS A O 1
ATOM 700 N N . TRP A 1 88 ? 20.940 -0.172 -12.292 1.00 80.19 88 TRP A N 1
ATOM 701 C CA . TRP A 1 88 ? 19.867 -0.945 -12.906 1.00 80.19 88 TRP A CA 1
ATOM 702 C C . TRP A 1 88 ? 19.642 -0.554 -14.365 1.00 80.19 88 TRP A C 1
ATOM 704 O O . TRP A 1 88 ? 19.532 0.621 -14.697 1.00 80.19 88 TRP A O 1
ATOM 714 N N . HIS A 1 89 ? 19.443 -1.549 -15.231 1.00 78.00 89 HIS A N 1
ATOM 715 C CA . HIS A 1 89 ? 18.995 -1.352 -16.617 1.00 78.00 89 HIS A CA 1
ATOM 716 C C . HIS A 1 89 ? 17.468 -1.171 -16.699 1.00 78.00 89 HIS A C 1
ATOM 718 O O . HIS A 1 89 ? 16.793 -1.809 -17.505 1.00 78.00 89 HIS A O 1
ATOM 724 N N . ILE A 1 90 ? 16.901 -0.356 -15.807 1.00 78.25 90 ILE A N 1
ATOM 725 C CA . ILE A 1 90 ? 15.461 -0.096 -15.735 1.00 78.25 90 ILE A CA 1
ATOM 726 C C . ILE A 1 90 ? 15.203 1.325 -16.216 1.00 78.25 90 ILE A C 1
ATOM 728 O O . ILE A 1 90 ? 15.822 2.270 -15.735 1.00 78.25 90 ILE A O 1
ATOM 732 N N . SER A 1 91 ? 14.230 1.488 -17.114 1.00 82.62 91 SER A N 1
ATOM 733 C CA . SER A 1 91 ? 13.762 2.817 -17.508 1.00 82.62 91 SER A CA 1
ATOM 734 C C . SER A 1 91 ? 13.222 3.585 -16.299 1.00 82.62 91 SER A C 1
ATOM 736 O O . SER A 1 91 ? 12.317 3.123 -15.597 1.00 82.62 91 SER A O 1
ATOM 738 N N . THR A 1 92 ? 13.715 4.806 -16.095 1.00 85.19 92 THR A N 1
ATOM 739 C CA . THR A 1 92 ? 13.260 5.724 -15.038 1.00 85.19 92 THR A CA 1
ATOM 740 C C . THR A 1 92 ? 11.742 5.932 -15.059 1.00 85.19 92 THR A C 1
ATOM 742 O O . THR A 1 92 ? 11.120 6.137 -14.016 1.00 85.19 92 THR A O 1
ATOM 745 N N . GLN A 1 93 ? 11.113 5.836 -16.236 1.00 83.81 93 GLN A N 1
ATOM 746 C CA . GLN A 1 93 ? 9.661 5.949 -16.386 1.00 83.81 93 GLN A CA 1
ATOM 747 C C . GLN A 1 93 ? 8.915 4.822 -15.658 1.00 83.81 93 GLN A C 1
ATOM 749 O O . GLN A 1 93 ? 7.912 5.090 -14.997 1.00 83.81 93 GLN A O 1
ATOM 754 N N . LEU A 1 94 ? 9.425 3.587 -15.701 1.00 83.19 94 LEU A N 1
ATOM 755 C CA . LEU A 1 94 ? 8.816 2.448 -15.004 1.00 83.19 94 LEU A CA 1
ATOM 756 C C . LEU A 1 94 ? 8.854 2.637 -13.488 1.00 83.19 94 LEU A C 1
ATOM 758 O O . LEU A 1 94 ? 7.872 2.352 -12.808 1.00 83.19 94 LEU A O 1
ATOM 762 N N . ILE A 1 95 ? 9.951 3.185 -12.961 1.00 85.69 95 ILE A N 1
ATOM 763 C CA . ILE A 1 95 ? 10.081 3.487 -11.530 1.00 85.69 95 ILE A CA 1
ATOM 764 C C . ILE A 1 95 ? 9.097 4.584 -11.109 1.00 85.69 95 ILE A C 1
ATOM 766 O O . ILE A 1 95 ? 8.472 4.485 -10.055 1.00 85.69 95 ILE A O 1
ATOM 770 N N . ARG A 1 96 ? 8.897 5.608 -11.945 1.00 87.69 96 ARG A N 1
ATOM 771 C CA . ARG A 1 96 ? 7.904 6.665 -11.690 1.00 87.69 96 ARG A CA 1
ATOM 772 C C . ARG A 1 96 ? 6.475 6.122 -11.667 1.00 87.69 96 ARG A C 1
ATOM 774 O O . ARG A 1 96 ? 5.715 6.466 -10.766 1.00 87.69 96 ARG A O 1
ATOM 781 N N . ILE A 1 97 ? 6.129 5.243 -12.611 1.00 85.44 97 ILE A N 1
ATOM 782 C CA . ILE A 1 97 ? 4.824 4.561 -12.643 1.00 85.44 97 ILE A CA 1
ATOM 783 C C . ILE A 1 97 ? 4.657 3.677 -11.399 1.00 85.44 97 ILE A C 1
ATOM 785 O O . ILE A 1 97 ? 3.610 3.711 -10.753 1.00 85.44 97 ILE A O 1
ATOM 789 N N . ALA A 1 98 ? 5.699 2.941 -11.009 1.00 84.69 98 ALA A N 1
ATOM 790 C CA . ALA A 1 98 ? 5.692 2.138 -9.789 1.00 84.69 98 ALA A CA 1
ATOM 791 C C . ALA A 1 98 ? 5.488 2.995 -8.527 1.00 84.69 98 ALA A C 1
ATOM 793 O O . ALA A 1 98 ? 4.759 2.589 -7.624 1.00 84.69 98 ALA A O 1
ATOM 794 N N . GLY A 1 99 ? 6.052 4.208 -8.499 1.00 86.31 99 GLY A N 1
ATOM 795 C CA . GLY A 1 99 ? 5.848 5.190 -7.434 1.00 86.31 99 GLY A CA 1
ATOM 796 C C . GLY A 1 99 ? 4.380 5.576 -7.230 1.00 86.31 99 GLY A C 1
ATOM 797 O O . GLY A 1 99 ? 3.924 5.668 -6.094 1.00 86.31 99 GLY A O 1
ATOM 798 N N . LEU A 1 100 ? 3.598 5.713 -8.306 1.00 85.81 100 LEU A N 1
ATOM 799 C CA . LEU A 1 100 ? 2.146 5.937 -8.206 1.00 85.81 100 LEU A CA 1
ATOM 800 C C . LEU A 1 100 ? 1.421 4.722 -7.606 1.00 85.81 100 LEU A C 1
ATOM 802 O O . LEU A 1 100 ? 0.462 4.866 -6.842 1.00 85.81 100 LEU A O 1
ATOM 806 N N . GLY A 1 101 ? 1.917 3.519 -7.902 1.00 86.31 101 GLY A N 1
ATOM 807 C CA . GLY A 1 101 ? 1.425 2.269 -7.325 1.00 86.31 101 GLY A CA 1
ATOM 808 C C . GLY A 1 101 ? 1.569 2.199 -5.802 1.00 86.31 101 GLY A C 1
ATOM 809 O O . GLY A 1 101 ? 0.734 1.573 -5.149 1.00 86.31 101 GLY A O 1
ATOM 810 N N . ILE A 1 102 ? 2.559 2.889 -5.220 1.00 88.00 102 ILE A N 1
ATOM 811 C CA . ILE A 1 102 ? 2.790 2.927 -3.766 1.00 88.00 102 ILE A CA 1
ATOM 812 C C . ILE A 1 102 ? 1.569 3.480 -3.028 1.00 88.00 102 ILE A C 1
ATOM 814 O O . ILE A 1 102 ? 1.179 2.919 -2.006 1.00 88.00 102 ILE A O 1
ATOM 818 N N . VAL A 1 103 ? 0.928 4.534 -3.546 1.00 90.25 103 VAL A N 1
ATOM 819 C CA . VAL A 1 103 ? -0.262 5.136 -2.916 1.00 90.25 103 VAL A CA 1
ATOM 820 C C . VAL A 1 103 ? -1.400 4.122 -2.852 1.00 90.25 103 VAL A C 1
ATOM 822 O O . VAL A 1 103 ? -1.958 3.865 -1.786 1.00 90.25 103 VAL A O 1
ATOM 825 N N . SER A 1 104 ? -1.695 3.486 -3.987 1.00 88.31 104 SER A N 1
ATOM 826 C CA . SER A 1 104 ? -2.765 2.488 -4.085 1.00 88.31 104 SER A CA 1
ATOM 827 C C . SER A 1 104 ? -2.485 1.270 -3.202 1.00 88.31 104 SER A C 1
ATOM 829 O O . SER A 1 104 ? -3.370 0.796 -2.491 1.00 88.31 104 SER A O 1
ATOM 831 N N . PHE A 1 105 ? -1.241 0.785 -3.202 1.00 87.62 105 PHE A N 1
ATOM 832 C CA . PHE A 1 105 ? -0.824 -0.351 -2.385 1.00 87.62 105 PHE A CA 1
ATOM 833 C C . PHE A 1 105 ? -0.881 -0.039 -0.885 1.00 87.62 105 PHE A C 1
ATOM 835 O O . PHE A 1 105 ? -1.365 -0.852 -0.101 1.00 87.62 105 PHE A O 1
ATOM 842 N N . SER A 1 106 ? -0.437 1.154 -0.489 1.00 89.38 106 SER A N 1
ATOM 843 C CA . SER A 1 106 ? -0.484 1.645 0.888 1.00 89.38 106 SER A CA 1
ATOM 844 C C . SER A 1 106 ? -1.917 1.708 1.425 1.00 89.38 106 SER A C 1
ATOM 846 O O . SER A 1 106 ? -2.199 1.196 2.509 1.00 89.38 106 SER A O 1
ATOM 848 N N . LEU A 1 107 ? -2.842 2.273 0.642 1.00 89.19 107 LEU A N 1
ATOM 849 C CA . LEU A 1 107 ? -4.256 2.350 1.011 1.00 89.19 107 LEU A CA 1
ATOM 850 C C . LEU A 1 107 ? -4.895 0.962 1.114 1.00 89.19 107 LEU A C 1
ATOM 852 O O . LEU A 1 107 ? -5.584 0.684 2.092 1.00 89.19 107 LEU A O 1
ATOM 856 N N . TYR A 1 108 ? -4.610 0.072 0.160 1.00 90.25 108 TYR A N 1
ATOM 857 C CA . TYR A 1 108 ? -5.065 -1.320 0.201 1.00 90.25 108 TYR A CA 1
ATOM 858 C C . TYR A 1 108 ? -4.601 -2.041 1.476 1.00 90.25 108 TYR A C 1
ATOM 860 O O . TYR A 1 108 ? -5.409 -2.663 2.172 1.00 90.25 108 TYR A O 1
ATOM 868 N N . GLN A 1 109 ? -3.312 -1.920 1.817 1.00 90.38 109 GLN A N 1
ATOM 869 C CA . GLN A 1 109 ? -2.762 -2.484 3.050 1.00 90.38 109 GLN A CA 1
ATOM 870 C C . GLN A 1 109 ? -3.477 -1.907 4.272 1.00 90.38 109 GLN A C 1
ATOM 872 O O . GLN A 1 109 ? -3.964 -2.662 5.111 1.00 90.38 109 GLN A O 1
ATOM 877 N N . PHE A 1 110 ? -3.612 -0.583 4.358 1.00 92.00 110 PHE A N 1
ATOM 878 C CA . PHE A 1 110 ? -4.313 0.064 5.464 1.00 92.00 110 PHE A CA 1
ATOM 879 C C . PHE A 1 110 ? -5.751 -0.442 5.626 1.00 92.00 110 PHE A C 1
ATOM 881 O O . PHE A 1 110 ? -6.132 -0.824 6.731 1.00 92.00 110 PHE A O 1
ATOM 888 N N . SER A 1 111 ? -6.524 -0.545 4.540 1.00 92.06 111 SER A N 1
ATOM 889 C CA . SER A 1 111 ? -7.882 -1.101 4.574 1.00 92.06 111 SER A CA 1
ATOM 890 C C . SER A 1 111 ? -7.911 -2.529 5.124 1.00 92.06 111 SER A C 1
ATOM 892 O O . SER A 1 111 ? -8.753 -2.842 5.964 1.00 92.06 111 SER A O 1
ATOM 894 N N . ILE A 1 112 ? -6.964 -3.382 4.725 1.00 92.50 112 ILE A N 1
ATOM 895 C CA . ILE A 1 112 ? -6.824 -4.739 5.273 1.00 92.50 112 ILE A CA 1
ATOM 896 C C . ILE A 1 112 ? -6.580 -4.720 6.782 1.00 92.50 112 ILE A C 1
ATOM 898 O O . ILE A 1 112 ? -7.224 -5.474 7.516 1.00 92.50 112 ILE A O 1
ATOM 902 N N . TYR A 1 113 ? -5.677 -3.866 7.263 1.00 92.19 113 TYR A N 1
ATOM 903 C CA . TYR A 1 113 ? -5.363 -3.781 8.691 1.00 92.19 113 TYR A CA 1
ATOM 904 C C . TYR A 1 113 ? -6.517 -3.207 9.511 1.00 92.19 113 TYR A C 1
ATOM 906 O O . TYR A 1 113 ? -6.770 -3.702 10.608 1.00 92.19 113 TYR A O 1
ATOM 914 N N . VAL A 1 114 ? -7.261 -2.237 8.974 1.00 93.75 114 VAL A N 1
ATOM 915 C CA . VAL A 1 114 ? -8.486 -1.728 9.604 1.00 93.75 114 VAL A CA 1
ATOM 916 C C . VAL A 1 114 ? -9.525 -2.841 9.710 1.00 93.75 114 VAL A C 1
ATOM 918 O O . VAL A 1 114 ? -10.013 -3.107 10.803 1.00 93.75 114 VAL A O 1
ATOM 921 N N . LEU A 1 115 ? -9.816 -3.557 8.620 1.00 93.81 115 LEU A N 1
ATOM 922 C CA . LEU A 1 115 ? -10.777 -4.668 8.636 1.00 93.81 115 LEU A CA 1
ATOM 923 C C . LEU A 1 115 ? -10.359 -5.794 9.587 1.00 93.81 115 LEU A C 1
ATOM 925 O O . LEU A 1 115 ? -11.207 -6.374 10.267 1.00 93.81 115 LEU A O 1
ATOM 929 N N . ARG A 1 116 ? -9.055 -6.081 9.665 1.00 92.75 116 ARG A N 1
ATOM 930 C CA . ARG A 1 116 ? -8.488 -7.030 10.628 1.00 92.75 116 ARG A CA 1
ATOM 931 C C . ARG A 1 116 ? -8.652 -6.537 12.068 1.00 92.75 116 ARG A C 1
ATOM 933 O O . ARG A 1 116 ? -9.047 -7.330 12.915 1.00 92.75 116 ARG A O 1
ATOM 940 N N . GLY A 1 117 ? -8.393 -5.257 12.340 1.00 91.69 117 GLY A N 1
ATOM 941 C CA . GLY A 1 117 ? -8.609 -4.638 13.653 1.00 91.69 117 GLY A CA 1
ATOM 942 C C . GLY A 1 117 ? -10.078 -4.647 14.077 1.00 91.69 117 GLY A C 1
ATOM 943 O O . GLY A 1 117 ? -10.378 -4.875 15.243 1.00 91.69 117 GLY A O 1
ATOM 944 N N . LEU A 1 118 ? -10.992 -4.502 13.113 1.00 92.44 118 LEU A N 1
ATOM 945 C CA . LEU A 1 118 ? -12.439 -4.618 13.312 1.00 92.44 118 LEU A CA 1
ATOM 946 C C . LEU A 1 118 ? -12.943 -6.067 13.438 1.00 92.44 118 LEU A C 1
ATOM 948 O O . LEU A 1 118 ? -14.136 -6.277 13.631 1.00 92.44 118 LEU A O 1
ATOM 952 N N . GLN A 1 119 ? -12.065 -7.066 13.294 1.00 92.50 119 GLN A N 1
ATOM 953 C CA . GLN A 1 119 ? -12.409 -8.495 13.299 1.00 92.50 119 GLN A CA 1
ATOM 954 C C . GLN A 1 119 ? -13.467 -8.893 12.246 1.00 92.50 119 GLN A C 1
ATOM 956 O O . GLN A 1 119 ? -14.118 -9.935 12.343 1.00 92.50 119 GLN A O 1
ATOM 961 N N . LEU A 1 120 ? -13.613 -8.103 11.177 1.00 92.50 120 LEU A N 1
ATOM 962 C CA . LEU A 1 120 ? -14.564 -8.349 10.089 1.00 92.50 120 LEU A CA 1
ATOM 963 C C . LEU A 1 120 ? -13.978 -9.323 9.057 1.00 92.50 120 LEU A C 1
ATOM 965 O O . LEU A 1 120 ? -13.852 -9.007 7.873 1.00 92.50 120 LEU A O 1
ATOM 969 N N . PHE A 1 121 ? -13.620 -10.535 9.492 1.00 92.38 121 PHE A N 1
ATOM 970 C CA . PHE A 1 121 ? -12.890 -11.509 8.668 1.00 92.38 121 PHE A CA 1
ATOM 971 C C . PHE A 1 121 ? -13.631 -11.925 7.390 1.00 92.38 121 PHE A C 1
ATOM 973 O O . PHE A 1 121 ? -12.997 -12.164 6.365 1.00 92.38 121 PHE A O 1
ATOM 980 N N . LYS A 1 122 ? -14.971 -11.962 7.415 1.00 92.25 122 LYS A N 1
ATOM 981 C CA . LYS A 1 122 ? -15.781 -12.248 6.218 1.00 92.25 122 LYS A CA 1
ATOM 982 C C . LYS A 1 122 ? -15.606 -11.168 5.149 1.00 92.25 122 LYS A C 1
ATOM 984 O O . LYS A 1 122 ? -15.404 -11.482 3.980 1.00 92.25 122 LYS A O 1
ATOM 989 N N . LEU A 1 123 ? -15.648 -9.900 5.560 1.00 91.44 123 LEU A N 1
ATOM 990 C CA . LEU A 1 123 ? -15.504 -8.764 4.652 1.00 91.44 123 LEU A CA 1
ATOM 991 C C . LEU A 1 123 ? -14.052 -8.614 4.187 1.00 91.44 123 LEU A C 1
ATOM 993 O O . LEU A 1 123 ? -13.816 -8.326 3.020 1.00 91.44 123 LEU A O 1
ATOM 997 N N . LEU A 1 124 ? -13.090 -8.910 5.065 1.00 91.31 124 LEU A N 1
ATOM 998 C CA . LEU A 1 124 ? -11.674 -9.020 4.719 1.00 91.31 124 LEU A CA 1
ATOM 999 C C . LEU A 1 124 ? -11.441 -10.051 3.604 1.00 91.31 124 LEU A C 1
ATOM 1001 O O . LEU A 1 124 ? -10.768 -9.736 2.628 1.00 91.31 124 LEU A O 1
ATOM 1005 N N . ALA A 1 125 ? -11.999 -11.259 3.740 1.00 90.94 125 ALA A N 1
ATOM 1006 C CA . ALA A 1 125 ? -11.851 -12.329 2.753 1.00 90.94 125 ALA A CA 1
ATOM 1007 C C . ALA A 1 125 ? -12.511 -11.978 1.411 1.00 90.94 125 ALA A C 1
ATOM 1009 O O . ALA A 1 125 ? -11.945 -12.247 0.354 1.00 90.94 125 ALA A O 1
ATOM 1010 N N . ALA A 1 126 ? -13.685 -11.340 1.442 1.00 93.56 126 ALA A N 1
ATOM 1011 C CA . ALA A 1 126 ? -14.335 -10.844 0.232 1.00 93.56 126 ALA A CA 1
ATOM 1012 C C . ALA A 1 126 ? -13.492 -9.755 -0.452 1.00 93.56 126 ALA A C 1
ATOM 1014 O O . ALA A 1 126 ? -13.259 -9.818 -1.657 1.00 93.56 126 ALA A O 1
ATOM 1015 N N . TYR A 1 127 ? -12.986 -8.788 0.318 1.00 91.31 127 TYR A N 1
ATOM 1016 C CA . TYR A 1 127 ? -12.170 -7.690 -0.195 1.00 91.31 127 TYR A CA 1
ATOM 1017 C C . TYR A 1 127 ? -10.853 -8.181 -0.808 1.00 91.31 127 TYR A C 1
ATOM 1019 O O . TYR A 1 127 ? -10.518 -7.803 -1.931 1.00 91.31 127 TYR A O 1
ATOM 1027 N N . SER A 1 128 ? -10.129 -9.068 -0.117 1.00 89.38 128 SER A N 1
ATOM 1028 C CA . SER A 1 128 ? -8.898 -9.658 -0.649 1.00 89.38 128 SER A CA 1
ATOM 1029 C C . SER A 1 128 ? -9.172 -10.531 -1.874 1.00 89.38 128 SER A C 1
ATOM 1031 O O . SER A 1 128 ? -8.428 -10.450 -2.847 1.00 89.38 128 SER A O 1
ATOM 1033 N N . GLY A 1 129 ? -10.268 -11.297 -1.873 1.00 90.06 129 GLY A N 1
ATOM 1034 C CA . GLY A 1 129 ? -10.695 -12.101 -3.015 1.00 90.06 129 GLY A CA 1
ATOM 1035 C C . GLY A 1 129 ? -10.962 -11.255 -4.261 1.00 90.06 129 GLY A C 1
ATOM 1036 O O . GLY A 1 129 ? -10.432 -11.559 -5.329 1.00 90.06 129 GLY A O 1
ATOM 1037 N N . ILE A 1 130 ? -11.714 -10.158 -4.122 1.00 91.94 130 ILE A N 1
ATOM 1038 C CA . ILE A 1 130 ? -11.991 -9.216 -5.219 1.00 91.94 130 ILE A CA 1
ATOM 1039 C C . ILE A 1 130 ? -10.694 -8.585 -5.729 1.00 91.94 130 ILE A C 1
ATOM 1041 O O . ILE A 1 130 ? -10.471 -8.535 -6.936 1.00 91.94 130 ILE A O 1
ATOM 1045 N N . TYR A 1 131 ? -9.817 -8.138 -4.828 1.00 88.44 131 TYR A N 1
ATOM 1046 C CA . TYR A 1 131 ? -8.542 -7.533 -5.205 1.00 88.44 131 TYR A CA 1
ATOM 1047 C C . TYR A 1 131 ? -7.630 -8.518 -5.951 1.00 88.44 131 TYR A C 1
ATOM 1049 O O . TYR A 1 131 ? -7.089 -8.186 -7.005 1.00 88.44 131 TYR A O 1
ATOM 1057 N N . SER A 1 132 ? -7.498 -9.755 -5.461 1.00 87.25 132 SER A N 1
ATOM 1058 C CA . SER A 1 132 ? -6.727 -10.803 -6.137 1.00 87.25 132 SER A CA 1
ATOM 1059 C C . SER A 1 132 ? -7.322 -11.174 -7.495 1.00 87.25 132 SER A C 1
ATOM 1061 O O . SER A 1 132 ? -6.571 -11.334 -8.456 1.00 87.25 132 SER A O 1
ATOM 1063 N N . ALA A 1 133 ? -8.651 -11.261 -7.605 1.00 90.62 133 ALA A N 1
ATOM 1064 C CA . ALA A 1 133 ? -9.324 -11.499 -8.878 1.00 90.62 133 ALA A CA 1
ATOM 1065 C C . ALA A 1 133 ? -9.079 -10.349 -9.867 1.00 90.62 133 ALA A C 1
ATOM 1067 O O . ALA A 1 133 ? -8.729 -10.600 -11.017 1.00 90.62 133 ALA A O 1
ATOM 1068 N N . ALA A 1 134 ? -9.178 -9.095 -9.416 1.00 87.06 134 ALA A N 1
ATOM 1069 C CA . ALA A 1 134 ? -8.901 -7.920 -10.237 1.00 87.06 134 ALA A CA 1
ATOM 1070 C C . ALA A 1 134 ? -7.447 -7.896 -10.727 1.00 87.06 134 ALA A C 1
ATOM 1072 O O . ALA A 1 134 ? -7.213 -7.702 -11.918 1.00 87.06 134 ALA A O 1
ATOM 1073 N N . ILE A 1 135 ? -6.471 -8.168 -9.850 1.00 84.56 135 ILE A N 1
ATOM 1074 C CA . ILE A 1 135 ? -5.060 -8.298 -10.246 1.00 84.56 135 ILE A CA 1
ATOM 1075 C C . ILE A 1 135 ? -4.890 -9.396 -11.287 1.00 84.56 135 ILE A C 1
ATOM 1077 O O . ILE A 1 135 ? -4.161 -9.201 -12.253 1.00 84.56 135 ILE A O 1
ATOM 1081 N N . LEU A 1 136 ? -5.535 -10.547 -11.102 1.00 83.25 136 LEU A N 1
ATOM 1082 C CA . LEU A 1 136 ? -5.418 -11.670 -12.024 1.00 83.25 136 LEU A CA 1
ATOM 1083 C C . LEU A 1 136 ? -6.000 -11.316 -13.397 1.00 83.25 136 LEU A C 1
ATOM 1085 O O . LEU A 1 136 ? -5.360 -11.583 -14.411 1.00 83.25 136 LEU A O 1
ATOM 1089 N N . VAL A 1 137 ? -7.158 -10.653 -13.439 1.00 86.50 137 VAL A N 1
ATOM 1090 C CA . VAL A 1 137 ? -7.769 -10.155 -14.680 1.00 86.50 137 VAL A CA 1
ATOM 1091 C C . VAL A 1 137 ? -6.856 -9.138 -15.361 1.00 86.50 137 VAL A C 1
ATOM 1093 O O . VAL A 1 137 ? -6.556 -9.296 -16.541 1.00 86.50 137 VAL A O 1
ATOM 1096 N N . ILE A 1 138 ? -6.343 -8.148 -14.624 1.00 83.56 138 ILE A N 1
ATOM 1097 C CA . ILE A 1 138 ? -5.392 -7.160 -15.152 1.00 83.56 138 ILE A CA 1
ATOM 1098 C C . ILE A 1 138 ? -4.129 -7.856 -15.664 1.00 83.56 138 ILE A C 1
ATOM 1100 O O . ILE A 1 138 ? -3.653 -7.531 -16.744 1.00 83.56 138 ILE A O 1
ATOM 1104 N N . ALA A 1 139 ? -3.603 -8.845 -14.942 1.00 79.00 139 ALA A N 1
ATOM 1105 C CA . ALA A 1 139 ? -2.431 -9.597 -15.364 1.00 79.00 139 ALA A CA 1
ATOM 1106 C C . ALA A 1 139 ? -2.691 -10.370 -16.664 1.00 79.00 139 ALA A C 1
ATOM 1108 O O . ALA A 1 139 ? -1.856 -10.321 -17.560 1.00 79.00 139 ALA A O 1
ATOM 1109 N N . ILE A 1 140 ? -3.843 -11.036 -16.808 1.00 81.62 140 ILE A N 1
ATOM 1110 C CA . ILE A 1 140 ? -4.227 -11.725 -18.052 1.00 81.62 140 ILE A CA 1
ATOM 1111 C C . ILE A 1 140 ? -4.351 -10.728 -19.204 1.00 81.62 140 ILE A C 1
ATOM 1113 O O . ILE A 1 140 ? -3.829 -10.979 -20.290 1.00 81.62 140 ILE A O 1
ATOM 1117 N N . ILE A 1 141 ? -5.016 -9.598 -18.962 1.00 82.50 141 ILE A N 1
ATOM 1118 C CA . ILE A 1 141 ? -5.180 -8.524 -19.941 1.00 82.50 141 ILE A CA 1
ATOM 1119 C C . ILE A 1 141 ? -3.805 -8.007 -20.378 1.00 82.50 141 ILE A C 1
ATOM 1121 O O . ILE A 1 141 ? -3.520 -8.004 -21.568 1.00 82.50 141 ILE A O 1
ATOM 1125 N N . CYS A 1 142 ? -2.918 -7.667 -19.440 1.00 73.81 142 CYS A N 1
ATOM 1126 C CA . CYS A 1 142 ? -1.562 -7.201 -19.730 1.00 73.81 142 CYS A CA 1
ATOM 1127 C C . CYS A 1 142 ? -0.720 -8.251 -20.467 1.00 73.81 142 CYS A C 1
ATOM 1129 O O . CYS A 1 142 ? 0.020 -7.898 -21.376 1.00 73.81 142 CYS A O 1
ATOM 1131 N N . ILE A 1 143 ? -0.837 -9.537 -20.120 1.00 72.06 143 ILE A N 1
ATOM 1132 C CA . ILE A 1 143 ? -0.113 -10.631 -20.793 1.00 72.06 143 ILE A CA 1
ATOM 1133 C C . ILE A 1 143 ? -0.562 -10.802 -22.252 1.00 72.06 143 ILE A C 1
ATOM 1135 O O . ILE A 1 143 ? 0.238 -11.215 -23.094 1.00 72.06 143 ILE A O 1
ATOM 1139 N N . ASN A 1 144 ? -1.834 -10.526 -22.542 1.00 71.19 144 ASN A N 1
ATOM 1140 C CA . ASN A 1 144 ? -2.412 -10.659 -23.878 1.00 71.19 144 ASN A CA 1
ATOM 1141 C C . ASN A 1 144 ? -2.406 -9.346 -24.676 1.00 71.19 144 ASN A C 1
ATOM 1143 O O . ASN A 1 144 ? -2.769 -9.363 -25.851 1.00 71.19 144 ASN A O 1
ATOM 1147 N N . TRP A 1 145 ? -2.006 -8.221 -24.075 1.00 74.56 145 TRP A N 1
ATOM 1148 C CA . TRP A 1 145 ? -1.989 -6.934 -24.763 1.00 74.56 145 TRP A CA 1
ATOM 1149 C C . TRP A 1 145 ? -0.662 -6.717 -25.506 1.00 74.56 145 TRP A C 1
ATOM 1151 O O . TRP A 1 145 ? 0.394 -6.731 -24.869 1.00 74.56 145 TRP A O 1
ATOM 1161 N N . PRO A 1 146 ? -0.685 -6.357 -26.804 1.00 62.25 146 PRO A N 1
ATOM 1162 C CA . PRO A 1 146 ? 0.515 -5.951 -27.550 1.00 62.25 146 PRO A CA 1
ATOM 1163 C C . PRO A 1 146 ? 1.188 -4.659 -27.029 1.00 62.25 146 PRO A C 1
ATOM 1165 O O . PRO A 1 146 ? 2.243 -4.265 -27.513 1.00 62.25 146 PRO A O 1
ATOM 1168 N N . LEU A 1 147 ? 0.621 -3.984 -26.018 1.00 56.84 147 LEU A N 1
ATOM 1169 C CA . LEU A 1 147 ? 1.197 -2.784 -25.395 1.00 56.84 147 LEU A CA 1
ATOM 1170 C C . LEU A 1 147 ? 2.419 -3.105 -24.532 1.00 56.84 147 LEU A C 1
ATOM 1172 O O . LEU A 1 147 ? 3.284 -2.247 -24.384 1.00 56.84 147 LEU A O 1
ATOM 1176 N N . VAL A 1 148 ? 2.511 -4.319 -23.977 1.00 56.88 148 VAL A N 1
ATOM 1177 C CA . VAL A 1 148 ? 3.717 -4.754 -23.257 1.00 56.88 148 VAL A CA 1
ATOM 1178 C C . VAL A 1 148 ? 4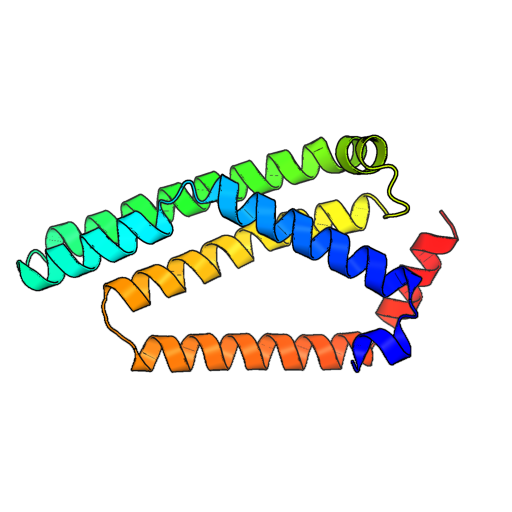.878 -4.898 -24.235 1.00 56.88 148 VAL A C 1
ATOM 1180 O O . VAL A 1 148 ? 5.969 -4.426 -23.940 1.00 56.88 148 VAL A O 1
ATOM 1183 N N . GLU A 1 149 ? 4.636 -5.442 -25.430 1.00 57.66 149 GLU A N 1
ATOM 1184 C CA . GLU A 1 149 ? 5.635 -5.479 -26.505 1.00 57.66 149 GLU A CA 1
ATOM 1185 C C . GLU A 1 149 ? 6.021 -4.062 -26.955 1.00 57.66 149 GLU A C 1
ATOM 1187 O O . GLU A 1 149 ? 7.202 -3.769 -27.093 1.00 57.66 149 GLU A O 1
ATOM 1192 N N . LEU A 1 150 ? 5.059 -3.142 -27.076 1.00 54.91 150 LEU A N 1
ATOM 1193 C CA . LEU A 1 150 ? 5.302 -1.743 -27.456 1.00 54.91 150 LEU A CA 1
ATOM 1194 C C . LEU A 1 150 ? 6.107 -0.954 -26.402 1.00 54.91 150 LEU A C 1
ATOM 1196 O O . LEU A 1 150 ? 7.008 -0.195 -26.757 1.00 54.91 150 LEU A O 1
ATOM 1200 N N . LEU A 1 151 ? 5.837 -1.165 -25.109 1.00 56.50 151 LEU A N 1
ATOM 1201 C CA . LEU A 1 151 ? 6.622 -0.596 -24.005 1.00 56.50 151 LEU A CA 1
ATOM 1202 C C . LEU A 1 151 ? 8.027 -1.205 -23.926 1.00 56.50 151 LEU A C 1
ATOM 1204 O O . LEU A 1 151 ? 8.982 -0.477 -23.670 1.00 56.50 151 LEU A O 1
ATOM 1208 N N . LEU A 1 152 ? 8.163 -2.509 -24.186 1.00 56.03 152 LEU A N 1
ATOM 1209 C CA . LEU A 1 152 ? 9.458 -3.192 -24.240 1.00 56.03 152 LEU A CA 1
ATOM 1210 C C . LEU A 1 152 ? 10.313 -2.709 -25.421 1.00 56.03 152 LEU A C 1
ATOM 1212 O O . LEU A 1 152 ? 11.512 -2.489 -25.252 1.00 56.03 152 LEU A O 1
ATOM 1216 N N . ILE A 1 153 ? 9.697 -2.480 -26.585 1.00 55.97 153 ILE A N 1
ATOM 1217 C CA . ILE A 1 153 ? 10.348 -1.904 -27.769 1.00 55.97 153 ILE A CA 1
ATOM 1218 C C . ILE A 1 153 ? 10.805 -0.466 -27.481 1.00 55.97 153 ILE A C 1
ATOM 1220 O O . ILE A 1 153 ? 11.949 -0.123 -27.763 1.00 55.97 153 ILE A O 1
ATOM 1224 N N . LEU A 1 154 ? 9.968 0.358 -26.841 1.00 50.72 154 LEU A N 1
ATOM 1225 C CA . LEU A 1 154 ? 10.338 1.724 -26.449 1.00 50.72 154 LEU A CA 1
ATOM 1226 C C . LEU A 1 154 ? 11.490 1.769 -25.431 1.00 50.72 154 LEU A C 1
ATOM 1228 O O . LEU A 1 154 ? 12.302 2.687 -25.488 1.00 50.72 154 LEU A O 1
ATOM 1232 N N . THR A 1 155 ? 11.607 0.781 -24.537 1.00 55.72 155 THR A N 1
ATOM 1233 C CA . THR A 1 155 ? 12.756 0.671 -23.617 1.00 55.72 155 THR A CA 1
ATOM 1234 C C . THR A 1 155 ? 14.035 0.129 -24.253 1.00 55.72 155 THR A C 1
ATOM 1236 O O . THR A 1 155 ? 15.088 0.274 -23.650 1.00 55.72 155 THR A O 1
ATOM 1239 N N . TYR A 1 156 ? 13.961 -0.506 -25.427 1.00 50.94 156 TYR A N 1
ATOM 1240 C CA . TYR A 1 156 ? 15.133 -1.019 -26.153 1.00 50.94 156 TYR A CA 1
ATOM 1241 C C . TYR A 1 156 ? 15.701 -0.013 -27.167 1.00 50.94 156 TYR A C 1
ATOM 1243 O O . TYR A 1 156 ? 16.814 -0.198 -27.652 1.00 50.94 156 TYR A O 1
ATOM 1251 N N . ILE A 1 157 ? 14.922 1.014 -27.521 1.00 46.19 157 ILE A N 1
ATOM 1252 C CA . ILE A 1 157 ? 15.287 2.052 -28.499 1.00 46.19 157 ILE A CA 1
ATOM 1253 C C . ILE A 1 157 ? 15.868 3.311 -27.816 1.00 46.19 157 ILE A C 1
ATOM 1255 O O . ILE A 1 157 ? 16.504 4.121 -28.489 1.00 46.19 157 ILE A O 1
ATOM 1259 N N . ALA A 1 158 ? 15.677 3.470 -26.501 1.00 44.00 158 ALA A N 1
ATOM 1260 C CA . ALA A 1 158 ? 16.243 4.555 -25.689 1.00 44.00 158 ALA A CA 1
ATOM 1261 C C . ALA A 1 158 ? 17.494 4.095 -24.930 1.00 44.00 158 ALA A C 1
ATOM 1263 O O . ALA A 1 158 ? 18.436 4.911 -24.825 1.00 44.00 158 ALA A O 1
#

Radius of gyration: 18.69 Å; chains: 1; bounding box: 41×32×54 Å

Secondary structure (DSSP, 8-state):
-HHHHHHHHHHHHHHHHHHHHHHHHHHHHHTTHHHHHHHHHHHHHHTT-HHHHHHHHHHHHHHHHHHHHHHHHHHHHHHHHHHHHTT----HHHHHHHHHHHHHHHHHHHHHHHHHHTT-HHHHHHHHHHHHHHHHHHHHHHHH-HHHHHHHHHHHH-

InterPro domains:
  IPR002528 Multi antimicrobial extrusion protein [PF01554] (21-131)
  IPR050833 Polysaccharide Biosynthesis and Transport [PTHR30250] (1-150)